Protein AF-A0A955IDC3-F1 (afdb_monomer_lite)

Sequence (107 aa):
MRWGVFLIFALLAVVVDTSLVGALEIRGVMPAVAPLLAAFIALSAPPVTAMWACLVIGLLLDLSNPRMIGADQVFHLIGPYALGYLFAANLVLPLRAMVFRRNPLTL

Structure (mmCIF, N/CA/C/O backbone):
data_AF-A0A955IDC3-F1
#
_entry.id   AF-A0A955IDC3-F1
#
loop_
_atom_site.group_PDB
_atom_site.id
_atom_site.type_symbol
_atom_site.label_atom_id
_atom_site.label_alt_id
_atom_site.label_comp_id
_atom_site.label_asym_id
_atom_site.label_entity_id
_atom_site.label_seq_id
_atom_site.pdbx_PDB_ins_code
_atom_site.Cartn_x
_atom_site.Cartn_y
_atom_site.Cartn_z
_atom_site.occupancy
_atom_site.B_iso_or_equiv
_atom_site.auth_seq_id
_atom_site.auth_comp_id
_atom_site.auth_asym_id
_atom_site.auth_atom_id
_atom_site.pdbx_PDB_model_num
ATOM 1 N N . MET A 1 1 ? -4.408 -7.335 13.070 1.00 83.19 1 MET A N 1
ATOM 2 C CA . MET A 1 1 ? -4.230 -7.926 11.723 1.00 83.19 1 MET A CA 1
ATOM 3 C C . MET A 1 1 ? -3.160 -9.009 11.815 1.00 83.19 1 MET A C 1
ATOM 5 O O . MET A 1 1 ? -2.176 -8.789 12.511 1.00 83.19 1 MET A O 1
ATOM 9 N N . ARG A 1 2 ? -3.338 -10.178 11.185 1.00 92.94 2 ARG A N 1
ATOM 10 C CA . ARG A 1 2 ? -2.290 -11.216 11.146 1.00 92.94 2 ARG A CA 1
ATOM 11 C C . ARG A 1 2 ? -1.286 -10.847 10.049 1.00 92.94 2 ARG A C 1
ATOM 13 O O . ARG A 1 2 ? -1.506 -11.186 8.891 1.00 92.94 2 ARG A O 1
ATOM 20 N N . TRP A 1 3 ? -0.225 -10.123 10.410 1.00 92.50 3 TRP A N 1
ATOM 21 C CA . TRP A 1 3 ? 0.735 -9.537 9.459 1.00 92.50 3 TRP A CA 1
ATOM 22 C C . TRP A 1 3 ? 1.354 -10.545 8.485 1.00 92.50 3 TRP A C 1
ATOM 24 O O . TRP A 1 3 ? 1.507 -10.221 7.315 1.00 92.50 3 TRP A O 1
ATOM 34 N N . GLY A 1 4 ? 1.623 -11.781 8.920 1.00 94.19 4 GLY A N 1
ATOM 35 C CA . GLY A 1 4 ? 2.120 -12.830 8.021 1.00 94.19 4 GLY A CA 1
ATOM 36 C C . GLY A 1 4 ? 1.132 -13.184 6.903 1.00 94.19 4 GLY A C 1
ATOM 37 O O . GLY A 1 4 ? 1.518 -13.261 5.744 1.00 94.19 4 GLY A O 1
ATOM 38 N N . VAL A 1 5 ? -0.159 -13.318 7.226 1.00 94.19 5 VAL A N 1
ATOM 39 C CA . VAL A 1 5 ? -1.211 -13.586 6.227 1.00 94.19 5 VAL A CA 1
ATOM 40 C C . VAL A 1 5 ? -1.331 -12.407 5.265 1.00 94.19 5 VAL A C 1
ATOM 42 O O . VAL A 1 5 ? -1.368 -12.598 4.055 1.00 94.19 5 VAL A O 1
ATOM 45 N N . PHE A 1 6 ? -1.327 -11.185 5.801 1.00 95.56 6 PHE A N 1
ATOM 46 C CA . PHE A 1 6 ? -1.321 -9.967 4.993 1.00 95.56 6 PHE A CA 1
ATOM 47 C C . PHE A 1 6 ? -0.150 -9.932 4.004 1.00 95.56 6 PHE A C 1
ATOM 49 O O . PHE A 1 6 ? -0.384 -9.693 2.826 1.00 95.56 6 PHE A O 1
ATOM 56 N N . 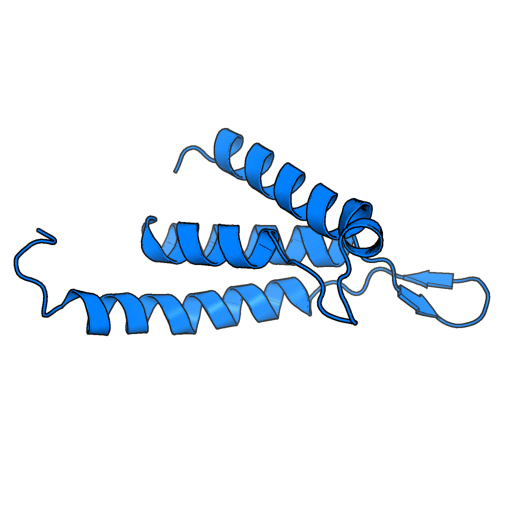LEU A 1 7 ? 1.078 -10.196 4.460 1.00 95.50 7 LEU A N 1
ATOM 57 C CA . LEU A 1 7 ? 2.264 -10.165 3.602 1.00 95.50 7 LEU A CA 1
ATOM 58 C C . LEU A 1 7 ? 2.176 -11.187 2.470 1.00 95.50 7 LEU A C 1
ATOM 60 O O . LEU A 1 7 ? 2.513 -10.856 1.340 1.00 95.50 7 LEU A O 1
ATOM 64 N N . ILE A 1 8 ? 1.675 -12.394 2.749 1.00 96.19 8 ILE A N 1
ATOM 65 C CA . ILE A 1 8 ? 1.461 -13.415 1.715 1.00 96.19 8 ILE A CA 1
ATOM 66 C C . ILE A 1 8 ? 0.499 -12.890 0.643 1.00 96.19 8 ILE A C 1
ATOM 68 O O . ILE A 1 8 ? 0.825 -12.924 -0.540 1.00 96.19 8 ILE A O 1
ATOM 72 N N . PHE A 1 9 ? -0.658 -12.349 1.038 1.00 95.88 9 PHE A N 1
ATOM 73 C CA . PHE A 1 9 ? -1.619 -11.796 0.079 1.00 95.88 9 PHE A CA 1
ATOM 74 C C . PHE A 1 9 ? -1.091 -10.560 -0.657 1.00 95.88 9 PHE A C 1
ATOM 76 O O . PHE A 1 9 ? -1.351 -10.416 -1.848 1.00 95.88 9 PHE A O 1
ATOM 83 N N . ALA A 1 10 ? -0.337 -9.690 0.018 1.00 94.88 10 ALA A N 1
ATOM 84 C CA . ALA A 1 10 ? 0.277 -8.517 -0.595 1.00 94.88 10 ALA A CA 1
ATOM 85 C C . ALA A 1 10 ? 1.305 -8.917 -1.661 1.00 94.88 10 ALA A C 1
ATOM 87 O O . ALA A 1 10 ? 1.280 -8.373 -2.760 1.00 94.88 10 ALA A O 1
ATOM 88 N N . LEU A 1 11 ? 2.154 -9.907 -1.373 1.00 94.75 11 LEU A N 1
ATOM 89 C CA . LEU A 1 11 ? 3.109 -10.442 -2.342 1.00 94.75 11 LEU A CA 1
ATOM 90 C C . LEU A 1 11 ? 2.399 -11.076 -3.537 1.00 94.75 11 LEU A C 1
ATOM 92 O O . LEU A 1 11 ? 2.752 -10.777 -4.671 1.00 94.75 11 LEU A O 1
ATOM 96 N N . LEU A 1 12 ? 1.371 -11.896 -3.300 1.00 93.94 12 LEU A N 1
ATOM 97 C CA . LEU A 1 12 ? 0.584 -12.487 -4.384 1.00 93.94 12 LEU A CA 1
ATOM 98 C C . LEU A 1 12 ? -0.059 -11.412 -5.266 1.00 93.94 12 LEU A C 1
ATOM 100 O O . LEU A 1 12 ? 0.039 -11.497 -6.485 1.00 93.94 12 LEU A O 1
ATOM 104 N N . ALA A 1 13 ? -0.666 -10.384 -4.668 1.00 92.94 13 ALA A N 1
ATOM 105 C CA . ALA A 1 13 ? -1.275 -9.287 -5.415 1.00 92.94 13 ALA A CA 1
ATOM 106 C C . ALA A 1 13 ? -0.246 -8.534 -6.273 1.00 92.94 13 ALA A C 1
ATOM 108 O O . ALA A 1 13 ? -0.503 -8.277 -7.444 1.00 92.94 13 ALA A O 1
ATOM 109 N N . VAL A 1 14 ? 0.934 -8.237 -5.722 1.00 92.31 14 VAL A N 1
ATOM 110 C CA . VAL A 1 14 ? 2.010 -7.554 -6.457 1.00 92.31 14 VAL A CA 1
ATOM 111 C C . VAL A 1 14 ? 2.560 -8.421 -7.587 1.00 92.31 14 VAL A C 1
ATOM 113 O O . VAL A 1 14 ? 2.765 -7.916 -8.683 1.00 92.31 14 VAL A O 1
ATOM 116 N N . VAL A 1 15 ? 2.762 -9.721 -7.357 1.00 91.00 15 VAL A N 1
ATOM 117 C CA . VAL A 1 15 ? 3.224 -10.657 -8.396 1.00 91.00 15 VAL A CA 1
ATOM 118 C C . VAL A 1 15 ? 2.214 -10.750 -9.537 1.00 91.00 15 VAL A C 1
ATOM 120 O O . VAL A 1 15 ? 2.608 -10.761 -10.701 1.00 91.00 15 VAL A O 1
ATOM 123 N N . VAL A 1 16 ? 0.918 -10.785 -9.223 1.00 89.69 16 VAL A N 1
ATOM 124 C CA . VAL A 1 16 ? -0.135 -10.758 -10.244 1.00 89.69 16 VAL A CA 1
ATOM 125 C C . VAL A 1 16 ? -0.081 -9.452 -11.036 1.00 89.69 16 VAL A C 1
ATOM 127 O O . VAL A 1 16 ? -0.073 -9.495 -12.266 1.00 89.69 16 VAL A O 1
ATOM 130 N N . ASP A 1 17 ? 0.053 -8.315 -10.354 1.00 88.06 17 ASP A N 1
ATOM 131 C CA . ASP A 1 17 ? 0.103 -7.002 -11.000 1.00 88.06 17 ASP A CA 1
ATOM 132 C C . ASP A 1 17 ? 1.350 -6.803 -11.880 1.00 88.06 17 ASP A C 1
ATOM 134 O O . ASP A 1 17 ? 1.280 -6.121 -12.898 1.00 88.06 17 ASP A O 1
ATOM 138 N N . THR A 1 18 ? 2.492 -7.405 -11.545 1.00 85.69 18 THR A N 1
ATOM 139 C CA . THR A 1 18 ? 3.716 -7.262 -12.353 1.00 85.69 18 THR A CA 1
ATOM 140 C C . THR A 1 18 ? 3.866 -8.325 -13.436 1.00 85.69 18 THR A C 1
ATOM 142 O O . THR A 1 18 ? 4.463 -8.048 -14.473 1.00 85.69 18 THR A O 1
ATOM 145 N N . SER A 1 19 ? 3.327 -9.531 -13.229 1.00 84.25 19 SER A N 1
ATOM 146 C CA . SER A 1 19 ? 3.573 -10.679 -14.118 1.00 84.25 19 SER A CA 1
ATOM 147 C C . SER A 1 19 ? 2.407 -10.996 -15.054 1.00 84.25 19 SER A C 1
ATOM 149 O O . SER A 1 19 ? 2.627 -11.459 -16.170 1.00 84.25 19 SER A O 1
ATOM 151 N N . LEU A 1 20 ? 1.162 -10.782 -14.615 1.00 78.19 20 LEU A N 1
ATOM 152 C CA . LEU A 1 20 ? -0.043 -11.208 -15.344 1.00 78.19 20 LEU A CA 1
ATOM 153 C C . LEU A 1 20 ? -0.784 -10.058 -16.029 1.00 78.19 20 LEU A C 1
ATOM 155 O O . LEU A 1 20 ? -1.620 -10.311 -16.896 1.00 78.19 20 LEU A O 1
ATOM 159 N N . VAL A 1 21 ? -0.471 -8.806 -15.696 1.00 72.44 21 VAL A N 1
ATOM 160 C CA . VAL A 1 21 ? -1.173 -7.634 -16.237 1.00 72.44 21 VAL A CA 1
ATOM 161 C C . VAL A 1 21 ? -1.088 -7.535 -17.758 1.00 72.44 21 VAL A C 1
ATOM 163 O O . VAL A 1 21 ? -2.108 -7.284 -18.394 1.00 72.44 21 VAL A O 1
ATOM 166 N N . GLY A 1 22 ? 0.073 -7.819 -18.354 1.00 70.56 22 GLY A N 1
ATOM 167 C CA . GLY A 1 22 ? 0.210 -7.827 -19.816 1.00 70.56 22 GLY A CA 1
ATOM 168 C C . GLY A 1 22 ? -0.583 -8.949 -20.499 1.00 70.56 22 GLY A C 1
ATOM 169 O O . GLY A 1 22 ? -1.025 -8.790 -21.630 1.00 70.56 22 GLY A O 1
ATOM 170 N N . ALA A 1 23 ? -0.808 -10.074 -19.813 1.00 77.94 23 ALA A N 1
ATOM 171 C CA . ALA A 1 23 ? -1.565 -11.205 -20.355 1.00 77.94 23 ALA A CA 1
ATOM 172 C C . ALA A 1 23 ? -3.088 -11.025 -20.227 1.00 77.94 23 ALA A C 1
ATOM 174 O O . ALA A 1 23 ? -3.847 -11.629 -20.982 1.00 77.94 23 ALA A O 1
ATOM 175 N N . LEU A 1 24 ? -3.534 -10.214 -19.264 1.00 80.62 24 LEU A N 1
ATOM 176 C CA . LEU A 1 24 ? -4.946 -9.960 -18.965 1.00 80.62 24 LEU A CA 1
ATOM 177 C C . LEU A 1 24 ? -5.439 -8.605 -19.494 1.00 80.62 24 LEU A C 1
ATOM 179 O O . LEU A 1 24 ? -6.553 -8.189 -19.172 1.00 80.62 24 LEU A O 1
ATOM 183 N N . GLU A 1 25 ? -4.626 -7.906 -20.284 1.00 84.94 25 GLU A N 1
ATOM 184 C CA . GLU A 1 25 ? -4.995 -6.629 -20.878 1.00 84.94 25 GLU A CA 1
ATOM 185 C C . GLU A 1 25 ? -6.117 -6.814 -21.910 1.00 84.94 25 GLU A C 1
ATOM 187 O O . GLU A 1 25 ? -5.984 -7.544 -22.894 1.00 84.94 25 GLU A O 1
ATOM 192 N N . ILE A 1 26 ? -7.235 -6.113 -21.708 1.00 86.31 26 ILE A N 1
ATOM 193 C CA . ILE A 1 26 ? -8.351 -6.096 -22.655 1.00 86.31 26 ILE A CA 1
ATOM 194 C C . ILE A 1 26 ? -8.528 -4.663 -23.143 1.00 86.31 26 ILE A C 1
ATOM 196 O O . ILE A 1 26 ? -8.968 -3.791 -22.398 1.00 86.31 26 ILE A O 1
ATOM 200 N N . ARG A 1 27 ? -8.214 -4.423 -24.423 1.00 86.62 27 ARG A N 1
ATOM 201 C CA . ARG A 1 27 ? -8.383 -3.116 -25.091 1.00 86.62 27 ARG A CA 1
ATOM 202 C C . ARG A 1 27 ? -7.699 -1.948 -24.351 1.00 86.62 27 ARG A C 1
ATOM 204 O O . ARG A 1 27 ? -8.293 -0.879 -24.231 1.00 86.62 27 ARG A O 1
ATOM 211 N N . GLY A 1 28 ? -6.479 -2.138 -23.843 1.00 81.69 28 GLY A N 1
ATOM 212 C CA . GLY A 1 28 ? -5.754 -1.086 -23.117 1.00 81.69 28 GLY A CA 1
ATOM 213 C C . GLY A 1 28 ? -6.156 -0.923 -21.650 1.00 81.69 28 GLY A C 1
ATOM 214 O O . GLY A 1 28 ? -5.624 -0.048 -20.970 1.00 81.69 28 GLY A O 1
ATOM 215 N N . VAL A 1 29 ? -7.092 -1.734 -21.146 1.00 81.25 29 VAL A N 1
ATOM 216 C CA . VAL A 1 29 ? -7.481 -1.730 -19.733 1.00 81.25 29 VAL A CA 1
ATOM 217 C C . VAL A 1 29 ? -6.791 -2.885 -19.024 1.00 81.25 29 VAL A C 1
ATOM 219 O O . VAL A 1 29 ? -7.019 -4.055 -19.335 1.00 81.25 29 VAL A O 1
ATOM 222 N N . MET A 1 30 ? -5.951 -2.530 -18.057 1.00 82.88 30 MET A N 1
ATOM 223 C CA . MET A 1 30 ? -5.186 -3.458 -17.235 1.00 82.88 30 MET A CA 1
ATOM 224 C C . MET A 1 30 ? -5.893 -3.677 -15.889 1.00 82.88 30 MET A C 1
ATOM 226 O O . MET A 1 30 ? -6.199 -2.695 -15.204 1.00 82.88 30 MET A O 1
ATOM 230 N N . PRO A 1 31 ? -6.172 -4.928 -15.483 1.00 82.44 31 PRO A N 1
ATOM 231 C CA . PRO A 1 31 ? -6.684 -5.199 -14.145 1.00 82.44 31 PRO A CA 1
ATOM 232 C C . PRO A 1 31 ? -5.596 -4.927 -13.099 1.00 82.44 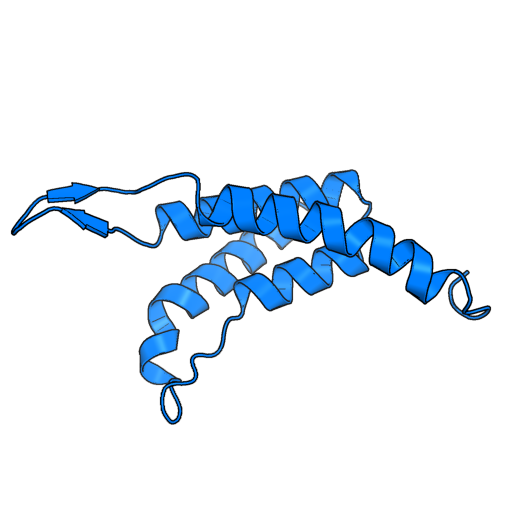31 PRO A C 1
ATOM 234 O O . PRO A 1 31 ? -4.441 -5.267 -13.316 1.00 82.44 31 PRO A O 1
ATOM 237 N N . ALA A 1 32 ? -5.963 -4.343 -11.957 1.00 85.81 32 ALA A N 1
ATOM 238 C CA . ALA A 1 32 ? -5.031 -4.076 -10.860 1.00 85.81 32 ALA A CA 1
ATOM 239 C C . ALA A 1 32 ? -5.570 -4.651 -9.543 1.00 85.81 32 ALA A C 1
ATOM 241 O O . ALA A 1 32 ? -6.621 -4.238 -9.043 1.00 85.81 32 ALA A O 1
ATOM 242 N N . VAL A 1 33 ? -4.846 -5.613 -8.978 1.00 91.75 33 VAL A N 1
ATOM 243 C CA . VAL A 1 33 ?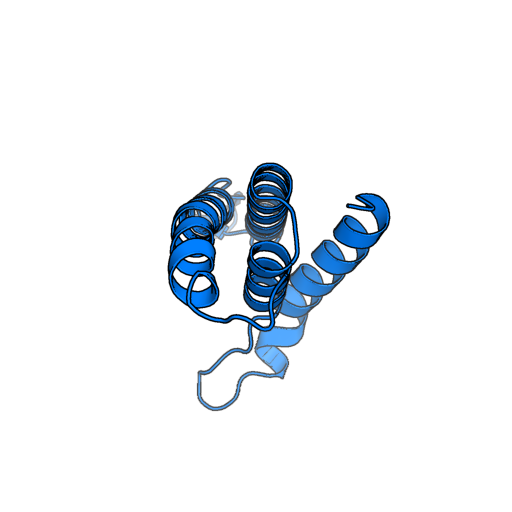 -5.223 -6.392 -7.795 1.00 91.75 33 VAL A CA 1
ATOM 244 C C . VAL A 1 33 ? -4.686 -5.764 -6.508 1.00 91.75 33 VAL A C 1
ATOM 246 O O . VAL A 1 33 ? -5.394 -5.743 -5.499 1.00 91.75 33 VAL A O 1
ATOM 249 N N . ALA A 1 34 ? -3.481 -5.191 -6.514 1.00 92.81 34 ALA A N 1
ATOM 250 C CA . ALA A 1 34 ? -2.924 -4.489 -5.358 1.00 92.81 34 ALA A CA 1
ATOM 251 C C . ALA A 1 34 ? -3.802 -3.322 -4.850 1.00 92.81 34 ALA A C 1
ATOM 253 O O . ALA A 1 34 ? -4.027 -3.252 -3.633 1.00 92.81 34 ALA A O 1
ATOM 254 N N . PRO A 1 35 ? -4.375 -2.440 -5.703 1.00 92.81 35 PRO A N 1
ATOM 255 C CA . PRO A 1 35 ? -5.259 -1.379 -5.220 1.00 92.81 35 PRO A CA 1
ATOM 256 C C . PRO A 1 35 ? -6.586 -1.9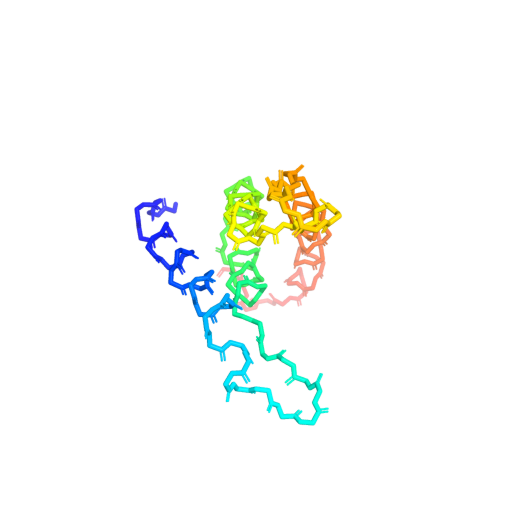30 -4.692 1.00 92.81 35 PRO A C 1
ATOM 258 O O . PRO A 1 35 ? -7.134 -1.381 -3.736 1.00 92.81 35 PRO A O 1
ATOM 261 N N . LEU A 1 36 ? -7.074 -3.047 -5.244 1.00 93.94 36 LEU A N 1
ATOM 262 C CA . LEU A 1 36 ? -8.259 -3.737 -4.734 1.00 93.94 36 LEU A CA 1
ATOM 263 C C . LEU A 1 36 ? -8.016 -4.282 -3.317 1.00 93.94 36 LEU A C 1
ATOM 265 O O . LEU A 1 36 ? -8.837 -4.072 -2.422 1.00 93.94 36 LEU A O 1
ATOM 269 N N . LEU A 1 37 ? -6.866 -4.926 -3.090 1.00 94.88 37 LEU A N 1
ATOM 270 C CA . LEU A 1 37 ? -6.461 -5.403 -1.767 1.00 94.88 37 LEU A CA 1
ATOM 271 C C . LEU A 1 37 ? -6.314 -4.240 -0.774 1.00 94.88 37 LEU A C 1
ATOM 273 O O . LEU A 1 37 ? -6.795 -4.331 0.355 1.00 94.88 37 LEU A O 1
ATOM 277 N N . ALA A 1 38 ? -5.689 -3.134 -1.187 1.00 95.50 38 ALA A N 1
ATOM 278 C CA . ALA A 1 38 ? -5.547 -1.950 -0.344 1.00 95.50 38 ALA A CA 1
ATOM 279 C C . ALA A 1 38 ? -6.906 -1.341 0.034 1.00 95.50 38 ALA A C 1
ATOM 281 O O . ALA A 1 38 ? -7.126 -1.023 1.203 1.00 95.50 38 ALA A O 1
ATOM 282 N N . ALA A 1 39 ? -7.842 -1.246 -0.915 1.00 94.00 39 ALA A N 1
ATOM 283 C CA . ALA A 1 39 ? -9.202 -0.785 -0.649 1.00 94.00 39 ALA A CA 1
ATOM 284 C C . ALA A 1 39 ? -9.929 -1.701 0.348 1.00 94.00 39 ALA A C 1
ATOM 286 O O . ALA A 1 39 ? -10.521 -1.215 1.313 1.00 94.00 39 ALA A O 1
ATOM 287 N N . PHE A 1 40 ? -9.830 -3.024 0.176 1.00 94.06 40 PHE A N 1
ATOM 288 C CA . PHE A 1 40 ? -10.387 -3.995 1.120 1.00 94.06 40 PHE A CA 1
ATOM 289 C C . PHE A 1 40 ? -9.823 -3.804 2.537 1.00 94.06 40 PHE A C 1
ATOM 291 O O . PHE A 1 40 ? -10.577 -3.705 3.505 1.00 94.06 40 PHE A O 1
ATOM 298 N N . ILE A 1 41 ? -8.502 -3.670 2.670 1.00 94.94 41 ILE A N 1
ATOM 299 C CA . ILE A 1 41 ? -7.852 -3.452 3.969 1.00 94.94 41 ILE A CA 1
ATOM 300 C C . ILE A 1 41 ? -8.280 -2.115 4.584 1.00 94.94 41 ILE A C 1
ATOM 302 O O . ILE A 1 41 ? -8.576 -2.064 5.778 1.00 94.94 41 ILE A O 1
ATOM 306 N N . ALA A 1 42 ? -8.348 -1.043 3.792 1.00 93.94 42 ALA A N 1
ATOM 307 C CA . ALA A 1 42 ? -8.786 0.271 4.258 1.00 93.94 42 ALA A CA 1
ATOM 308 C C . ALA A 1 42 ? -10.229 0.255 4.782 1.00 93.94 42 ALA A C 1
ATOM 310 O O . ALA A 1 42 ? -10.554 0.967 5.734 1.00 93.94 42 ALA A O 1
ATOM 311 N N . LEU A 1 43 ? -11.087 -0.588 4.203 1.00 91.75 43 LEU A N 1
ATOM 312 C CA . LEU A 1 43 ? -12.462 -0.765 4.652 1.00 91.75 43 LEU A CA 1
ATOM 313 C C . LEU A 1 43 ? -12.565 -1.646 5.902 1.00 91.75 43 LEU A C 1
ATOM 315 O O . LEU A 1 43 ? -13.291 -1.281 6.824 1.00 91.75 43 LEU A O 1
ATOM 319 N N . SER A 1 44 ? -11.812 -2.743 5.985 1.00 90.62 44 SER A N 1
ATOM 320 C CA . SER A 1 44 ? -11.997 -3.763 7.028 1.00 90.62 44 SER A CA 1
ATOM 321 C C . SER A 1 44 ? -11.074 -3.641 8.246 1.00 90.62 44 SER A C 1
ATOM 323 O O . SER A 1 44 ? -11.399 -4.171 9.307 1.00 90.62 44 SER A O 1
ATOM 325 N N . ALA A 1 45 ? -9.916 -2.984 8.134 1.00 92.38 45 ALA A N 1
ATOM 326 C CA . ALA A 1 45 ? -8.924 -2.931 9.210 1.00 92.38 45 ALA A CA 1
ATOM 327 C C . ALA A 1 45 ? -9.015 -1.642 10.061 1.00 92.38 45 ALA A C 1
ATOM 329 O O . ALA A 1 45 ? -9.560 -0.618 9.622 1.00 92.38 45 ALA A O 1
ATOM 330 N N . PRO A 1 46 ? -8.451 -1.654 11.288 1.00 92.56 46 PRO A N 1
ATOM 331 C CA . PRO A 1 46 ? -8.243 -0.440 12.071 1.00 92.56 46 PRO A CA 1
ATOM 332 C C . PRO A 1 46 ? -7.420 0.616 11.304 1.00 92.56 46 PRO A C 1
ATOM 334 O O . PRO A 1 46 ? -6.505 0.242 10.562 1.00 92.56 46 PRO A O 1
ATOM 337 N N . PRO A 1 47 ? -7.671 1.925 11.510 1.00 92.25 47 PRO A N 1
ATOM 338 C CA . PRO A 1 47 ? -7.090 2.998 10.694 1.00 92.25 47 PRO A CA 1
ATOM 339 C C . PRO A 1 47 ? -5.562 2.955 10.608 1.00 92.25 47 PRO A C 1
ATOM 341 O O . PRO A 1 47 ? -4.999 2.903 9.518 1.00 92.25 47 PRO A O 1
ATOM 344 N N . VAL A 1 48 ? -4.890 2.879 11.760 1.00 94.06 48 VAL A N 1
ATOM 345 C CA . VAL A 1 48 ? -3.421 2.858 11.833 1.00 94.06 48 VAL A CA 1
ATOM 346 C C . VAL A 1 48 ? -2.854 1.640 11.102 1.00 94.06 48 VAL A C 1
ATOM 348 O O . VAL A 1 48 ? -1.905 1.760 10.334 1.00 94.06 48 VAL A O 1
ATOM 351 N N . THR A 1 49 ? -3.462 0.464 11.284 1.00 94.69 49 THR A N 1
ATOM 352 C CA . THR A 1 49 ? -3.007 -0.756 10.603 1.00 94.69 49 THR A CA 1
ATOM 353 C C . THR A 1 49 ? -3.229 -0.701 9.095 1.00 94.69 49 THR A C 1
ATOM 355 O O . THR A 1 49 ? -2.379 -1.180 8.352 1.00 94.69 49 THR A O 1
ATOM 358 N N . ALA A 1 50 ? -4.323 -0.086 8.637 1.00 95.31 50 ALA A N 1
ATOM 359 C CA . ALA A 1 50 ? -4.600 0.079 7.216 1.00 95.31 50 ALA A CA 1
ATOM 360 C C . ALA A 1 50 ? -3.593 1.016 6.538 1.00 95.31 50 ALA A C 1
ATOM 362 O O . ALA A 1 50 ? -3.133 0.710 5.441 1.00 95.31 50 ALA A O 1
ATOM 363 N N . MET A 1 51 ? -3.201 2.113 7.198 1.00 96.25 51 MET A N 1
ATOM 364 C CA . 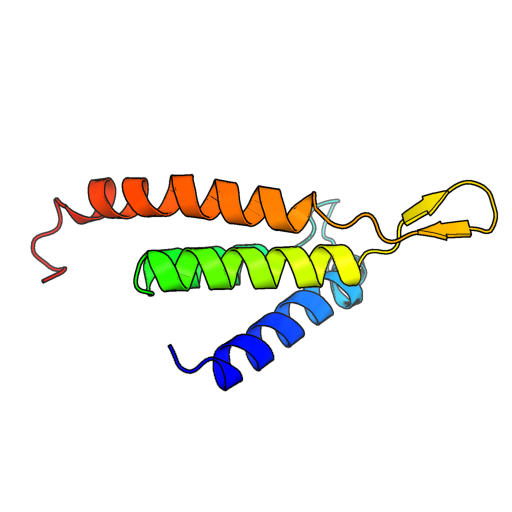MET A 1 51 ? -2.181 3.032 6.677 1.00 96.25 51 MET A CA 1
ATOM 365 C C . MET A 1 51 ? -0.837 2.328 6.485 1.00 96.25 51 MET A C 1
ATOM 367 O O . MET A 1 51 ? -0.255 2.408 5.405 1.00 96.25 51 MET A O 1
ATOM 371 N N . TRP A 1 52 ? -0.376 1.587 7.498 1.00 97.19 52 TRP A N 1
ATOM 372 C CA . TRP A 1 52 ? 0.863 0.814 7.396 1.00 97.19 52 TRP A CA 1
ATOM 373 C C . TRP A 1 52 ? 0.785 -0.270 6.321 1.00 97.19 52 TRP A C 1
ATOM 375 O O . TRP A 1 52 ? 1.728 -0.436 5.554 1.00 97.19 52 TRP A O 1
ATOM 385 N N . ALA A 1 53 ? -0.341 -0.977 6.218 1.00 96.00 53 ALA A N 1
ATOM 386 C CA . ALA A 1 53 ? -0.541 -1.982 5.180 1.00 96.00 53 ALA A CA 1
ATOM 387 C C . ALA A 1 53 ? -0.495 -1.373 3.767 1.00 96.00 53 ALA A C 1
ATOM 389 O O . ALA A 1 53 ? 0.174 -1.916 2.892 1.00 96.00 53 ALA A O 1
ATOM 390 N N . CYS A 1 54 ? -1.147 -0.226 3.550 1.00 96.56 54 CYS A N 1
ATOM 391 C CA . CYS A 1 54 ? -1.123 0.477 2.265 1.00 96.56 54 CYS A CA 1
ATOM 392 C C . CYS A 1 54 ? 0.285 0.978 1.917 1.00 96.56 54 CYS A C 1
ATOM 394 O O . CYS A 1 54 ? 0.715 0.828 0.776 1.00 96.56 54 CYS A O 1
ATOM 396 N N . LEU A 1 55 ? 1.030 1.498 2.898 1.00 96.50 55 LEU A N 1
ATOM 397 C CA . LEU A 1 55 ? 2.428 1.890 2.714 1.00 96.50 55 LEU A CA 1
ATOM 3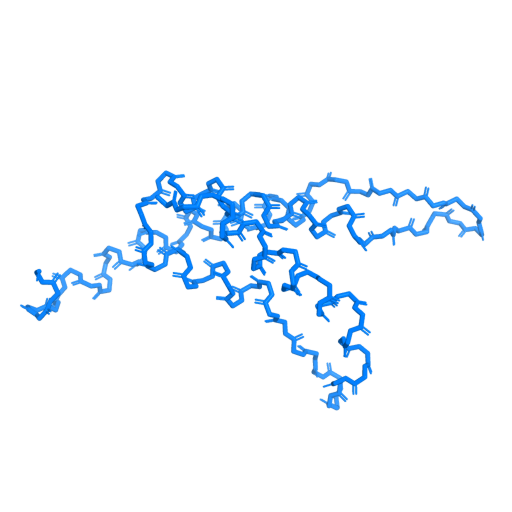98 C C . LEU A 1 55 ? 3.289 0.696 2.287 1.00 96.50 55 LEU A C 1
ATOM 400 O O . LEU A 1 55 ? 4.048 0.807 1.330 1.00 96.50 55 LEU A O 1
ATOM 404 N N . VAL A 1 56 ? 3.144 -0.454 2.955 1.00 96.50 56 VAL A N 1
ATOM 405 C CA . VAL A 1 56 ? 3.889 -1.677 2.614 1.00 96.50 56 VAL A CA 1
ATOM 406 C C . VAL A 1 56 ? 3.543 -2.170 1.208 1.00 96.50 56 VAL A C 1
ATOM 408 O O . VAL A 1 56 ? 4.455 -2.500 0.457 1.00 96.50 56 VAL A O 1
ATOM 411 N N . ILE A 1 57 ? 2.262 -2.183 0.821 1.00 95.81 57 ILE A N 1
ATOM 412 C CA . ILE A 1 57 ? 1.847 -2.555 -0.545 1.00 95.81 57 ILE A CA 1
ATOM 413 C C . ILE A 1 57 ? 2.504 -1.630 -1.575 1.00 95.81 57 ILE A C 1
ATOM 415 O O . ILE A 1 57 ? 3.091 -2.109 -2.544 1.00 95.81 57 ILE A O 1
ATOM 419 N N . GLY A 1 58 ? 2.447 -0.314 -1.357 1.00 94.75 58 GLY A N 1
ATOM 420 C CA . GLY A 1 58 ? 3.059 0.649 -2.269 1.00 94.75 58 GLY A CA 1
ATOM 421 C C . GLY A 1 58 ? 4.583 0.503 -2.348 1.00 94.75 58 GLY A C 1
ATOM 422 O O . GLY A 1 58 ? 5.143 0.542 -3.437 1.00 94.75 58 GLY A O 1
ATOM 423 N N . LEU A 1 59 ? 5.251 0.232 -1.224 1.00 95.31 59 LEU A N 1
ATOM 424 C CA . LEU A 1 59 ? 6.692 -0.023 -1.199 1.00 95.31 59 LEU A CA 1
ATOM 425 C C . LEU A 1 59 ? 7.069 -1.296 -1.976 1.00 95.31 59 LEU A C 1
ATOM 427 O O . LEU A 1 59 ? 8.053 -1.301 -2.710 1.00 95.31 59 LEU A O 1
ATOM 431 N N . LEU A 1 60 ? 6.274 -2.365 -1.864 1.00 94.56 60 LEU A N 1
ATOM 432 C CA . LEU A 1 60 ? 6.478 -3.588 -2.648 1.00 94.56 60 LEU A CA 1
ATOM 433 C C . LEU A 1 60 ? 6.308 -3.337 -4.153 1.00 94.56 60 LEU A C 1
ATOM 435 O O . LEU A 1 60 ? 7.084 -3.871 -4.945 1.00 94.56 60 LEU A O 1
ATOM 439 N N . LEU A 1 61 ? 5.336 -2.511 -4.550 1.00 92.81 61 LEU A N 1
ATOM 440 C CA . LEU A 1 61 ? 5.127 -2.121 -5.949 1.00 92.81 61 LEU A CA 1
ATOM 441 C C . LEU A 1 61 ? 6.274 -1.270 -6.502 1.00 92.81 61 LEU A C 1
ATOM 443 O O . LEU A 1 61 ? 6.693 -1.504 -7.635 1.00 92.81 61 LEU A O 1
ATOM 447 N N . ASP A 1 62 ? 6.795 -0.326 -5.716 1.00 91.56 62 ASP A N 1
ATOM 448 C CA . ASP A 1 62 ? 7.962 0.482 -6.093 1.00 91.56 62 ASP A CA 1
ATOM 449 C C . ASP A 1 62 ? 9.205 -0.402 -6.308 1.00 91.56 62 ASP A C 1
ATOM 451 O O . ASP A 1 62 ? 9.940 -0.241 -7.283 1.00 91.56 62 ASP A O 1
ATOM 455 N N . LEU A 1 63 ? 9.419 -1.389 -5.432 1.00 90.69 63 LEU A N 1
ATOM 456 C CA . LEU A 1 63 ? 10.535 -2.332 -5.552 1.00 90.69 63 LEU A CA 1
ATOM 457 C C . LEU A 1 63 ? 10.366 -3.308 -6.723 1.00 90.69 63 LEU A C 1
ATOM 459 O O . LEU A 1 63 ? 11.357 -3.747 -7.298 1.00 90.69 63 LEU A O 1
ATOM 463 N N . SER A 1 64 ? 9.129 -3.628 -7.101 1.00 89.62 64 SER A N 1
ATOM 464 C CA . SER A 1 64 ? 8.838 -4.619 -8.145 1.00 89.62 64 SER A CA 1
ATOM 465 C C . SER A 1 64 ? 8.734 -4.024 -9.555 1.00 89.62 64 SER A C 1
ATOM 467 O O . SER A 1 64 ? 8.659 -4.778 -10.519 1.00 89.62 64 SER A O 1
ATOM 469 N N . ASN A 1 65 ? 8.752 -2.692 -9.697 1.00 83.19 65 ASN A N 1
ATOM 470 C CA . ASN A 1 65 ? 8.705 -1.994 -10.987 1.00 83.19 65 ASN A CA 1
ATOM 471 C C . ASN A 1 65 ? 10.023 -1.251 -11.269 1.00 83.19 65 ASN A C 1
ATOM 473 O O . ASN A 1 65 ? 10.102 -0.035 -11.058 1.00 83.19 65 ASN A O 1
ATOM 477 N N . PRO A 1 66 ? 11.068 -1.951 -11.751 1.00 80.44 66 PRO A N 1
ATOM 478 C CA . PRO A 1 66 ? 12.299 -1.296 -12.175 1.00 80.44 66 PRO A CA 1
ATOM 479 C C . PRO A 1 66 ? 12.018 -0.289 -13.298 1.00 80.44 66 PRO A C 1
ATOM 481 O O . PRO A 1 66 ? 11.271 -0.562 -14.239 1.00 80.44 66 PRO A O 1
ATOM 484 N N . ARG A 1 67 ? 12.636 0.891 -13.214 1.00 77.31 67 ARG A N 1
ATOM 485 C CA . ARG A 1 67 ? 12.633 1.893 -14.283 1.00 77.31 67 ARG A CA 1
ATOM 486 C C . ARG A 1 67 ? 13.996 1.893 -14.967 1.00 77.31 67 ARG A C 1
ATOM 488 O O . ARG A 1 67 ? 15.029 1.806 -14.308 1.00 77.31 67 ARG A O 1
ATOM 495 N N . MET A 1 68 ? 13.988 2.007 -16.290 1.00 73.00 68 MET A N 1
ATOM 496 C CA . MET A 1 68 ? 15.206 2.142 -17.089 1.00 73.00 68 MET A CA 1
ATOM 497 C C . MET A 1 68 ? 15.549 3.625 -17.233 1.00 73.00 68 MET A C 1
ATOM 499 O O . MET A 1 68 ? 14.697 4.420 -17.634 1.00 73.00 68 MET A O 1
ATOM 503 N N . ILE A 1 69 ? 16.788 3.997 -16.916 1.00 70.44 69 ILE A N 1
ATOM 504 C CA . ILE A 1 69 ? 17.358 5.305 -17.248 1.00 70.44 69 ILE A CA 1
ATOM 505 C C . ILE A 1 69 ? 18.379 5.086 -18.368 1.00 70.44 69 ILE A C 1
ATOM 507 O O . ILE A 1 69 ? 19.420 4.462 -18.170 1.00 70.44 69 ILE A O 1
ATOM 511 N N . GLY A 1 70 ? 18.080 5.603 -19.562 1.00 71.81 70 GLY A N 1
ATOM 512 C CA . GLY A 1 70 ? 18.928 5.403 -20.740 1.00 71.81 70 GLY A CA 1
ATOM 513 C C . GLY A 1 70 ? 18.904 3.959 -21.258 1.00 71.81 70 GLY A C 1
ATOM 514 O O . GLY A 1 70 ? 17.881 3.286 -21.165 1.00 71.81 70 GLY A O 1
ATOM 515 N N . ALA A 1 71 ? 20.018 3.508 -21.845 1.00 69.06 71 ALA A N 1
ATOM 516 C CA . ALA A 1 71 ? 20.095 2.219 -22.537 1.00 69.06 71 ALA A CA 1
ATOM 517 C C . ALA A 1 71 ? 20.337 1.005 -21.617 1.00 69.06 71 ALA A C 1
ATOM 519 O O . ALA A 1 71 ? 19.936 -0.083 -22.000 1.00 69.06 71 ALA A O 1
ATOM 520 N N . ASP A 1 72 ? 20.941 1.172 -20.428 1.00 70.69 72 ASP A N 1
ATOM 521 C CA . ASP A 1 72 ? 21.439 0.018 -19.645 1.00 70.69 72 ASP A CA 1
ATOM 522 C C . ASP A 1 72 ? 21.437 0.179 -18.108 1.00 70.69 72 ASP A C 1
ATOM 524 O O . ASP A 1 72 ? 21.902 -0.711 -17.397 1.00 70.69 72 ASP A O 1
ATOM 528 N N . GLN A 1 73 ? 20.925 1.282 -17.544 1.00 76.62 73 GLN A N 1
ATOM 529 C CA . GLN A 1 73 ? 20.871 1.441 -16.082 1.00 76.62 73 GLN A CA 1
ATOM 530 C C . GLN A 1 73 ? 19.469 1.176 -15.534 1.00 76.62 73 GLN A C 1
ATOM 532 O O . GLN A 1 73 ? 18.524 1.926 -15.791 1.00 76.62 73 GLN A O 1
ATOM 537 N N . VAL A 1 74 ? 19.357 0.113 -14.735 1.00 78.44 74 VAL A N 1
ATOM 538 C CA . VAL A 1 74 ? 18.157 -0.217 -13.960 1.00 78.44 74 VAL A CA 1
ATOM 539 C C . VAL A 1 74 ? 18.184 0.566 -12.651 1.00 78.44 74 VAL A C 1
ATOM 541 O O . VAL A 1 74 ? 19.116 0.430 -11.859 1.00 78.44 74 VAL A O 1
ATOM 544 N N . PHE A 1 75 ? 17.148 1.362 -12.396 1.00 80.44 75 PHE A N 1
ATOM 545 C CA . PHE A 1 75 ? 16.958 2.057 -11.127 1.00 80.44 75 PHE A CA 1
ATOM 546 C C . PHE A 1 75 ? 15.561 1.783 -10.563 1.00 80.44 75 PHE A C 1
ATOM 548 O O . PHE A 1 75 ? 14.560 1.800 -11.280 1.00 80.44 75 PHE A O 1
ATOM 555 N N . HIS A 1 76 ? 15.483 1.561 -9.252 1.00 79.88 76 HIS A N 1
ATOM 556 C CA . HIS A 1 76 ? 14.216 1.443 -8.536 1.00 79.88 76 HIS A CA 1
ATOM 557 C C . HIS A 1 76 ? 13.871 2.788 -7.905 1.00 79.88 76 HIS A C 1
ATOM 559 O O . HIS A 1 76 ? 14.495 3.208 -6.930 1.00 79.88 76 HIS A O 1
ATOM 565 N N . LEU A 1 77 ? 12.871 3.471 -8.464 1.00 84.75 77 LEU A N 1
ATOM 566 C CA . LEU A 1 77 ? 12.362 4.704 -7.877 1.00 84.75 77 LEU A CA 1
ATOM 567 C C . LEU A 1 77 ? 11.416 4.359 -6.727 1.00 84.75 77 LEU A C 1
ATOM 569 O O . LEU A 1 77 ? 10.253 4.038 -6.945 1.00 84.75 77 LEU A O 1
ATOM 573 N N . ILE A 1 78 ? 11.937 4.432 -5.505 1.00 88.00 78 ILE A N 1
ATOM 574 C CA . ILE A 1 78 ? 11.169 4.208 -4.280 1.00 88.00 78 ILE A CA 1
ATOM 575 C C . ILE A 1 78 ? 10.389 5.478 -3.939 1.00 88.00 78 ILE A C 1
ATOM 577 O O . ILE A 1 78 ? 10.973 6.558 -3.862 1.00 88.00 78 ILE A O 1
ATOM 581 N N . GLY A 1 79 ? 9.083 5.361 -3.699 1.00 86.88 79 GLY A N 1
ATOM 582 C CA . GLY A 1 79 ? 8.251 6.466 -3.232 1.00 86.88 79 GLY A CA 1
ATOM 583 C C . GLY A 1 79 ? 6.927 6.660 -3.971 1.00 86.88 79 GLY A C 1
ATOM 584 O O . GLY A 1 79 ? 5.935 6.892 -3.283 1.00 86.88 79 GLY A O 1
ATOM 585 N N . PRO A 1 80 ? 6.848 6.615 -5.315 1.00 92.00 80 PRO A N 1
ATOM 586 C CA . PRO A 1 80 ? 5.621 6.966 -6.030 1.00 92.00 80 PRO A CA 1
ATOM 587 C C . PRO A 1 80 ? 4.408 6.132 -5.607 1.00 92.00 80 PRO A C 1
ATOM 589 O O . PRO A 1 80 ? 3.373 6.700 -5.244 1.00 92.00 80 PRO A O 1
ATOM 592 N N . TYR A 1 81 ? 4.530 4.802 -5.589 1.00 94.31 81 TYR A N 1
ATOM 593 C CA . TYR A 1 81 ? 3.448 3.937 -5.133 1.00 94.31 81 TYR A CA 1
ATOM 594 C C . TYR A 1 81 ? 3.308 3.986 -3.611 1.00 94.31 81 TYR A C 1
ATOM 596 O O . TYR A 1 81 ? 2.185 4.103 -3.124 1.00 94.31 81 TYR A O 1
ATOM 604 N N . ALA A 1 82 ? 4.402 3.961 -2.843 1.00 94.88 82 ALA A N 1
ATOM 605 C CA . ALA A 1 82 ? 4.337 4.041 -1.379 1.00 94.88 82 ALA A CA 1
ATOM 606 C C . ALA A 1 82 ? 3.560 5.277 -0.885 1.00 94.88 82 ALA A C 1
ATOM 608 O O . ALA A 1 82 ? 2.638 5.158 -0.072 1.00 94.88 82 ALA A O 1
ATOM 609 N N . LEU A 1 83 ? 3.882 6.458 -1.418 1.00 95.94 83 LEU A N 1
ATOM 610 C CA . LEU A 1 83 ? 3.196 7.706 -1.097 1.00 95.94 83 LEU A CA 1
ATOM 611 C C . LEU A 1 83 ? 1.769 7.703 -1.642 1.00 95.94 83 LEU A C 1
ATOM 613 O O . LEU A 1 83 ? 0.850 8.046 -0.903 1.00 95.94 83 LEU A O 1
ATOM 617 N N . GLY A 1 84 ? 1.559 7.275 -2.890 1.00 95.88 84 GLY A N 1
ATOM 618 C CA . GLY A 1 84 ? 0.228 7.220 -3.499 1.00 95.88 84 GLY A CA 1
ATOM 619 C C . GLY A 1 84 ? -0.761 6.378 -2.688 1.00 95.88 84 GLY A C 1
ATOM 620 O O . GLY A 1 84 ? -1.863 6.836 -2.385 1.00 95.88 84 GLY A O 1
ATOM 621 N N . TYR A 1 85 ? -0.353 5.184 -2.256 1.00 96.06 85 TYR A N 1
ATOM 622 C CA . TYR A 1 85 ? -1.183 4.305 -1.430 1.00 96.06 85 TYR A CA 1
ATOM 623 C C . TYR A 1 85 ? -1.398 4.854 -0.016 1.00 96.06 85 TYR A C 1
ATOM 625 O O . TYR A 1 85 ? -2.496 4.730 0.530 1.00 96.06 85 TYR A O 1
ATOM 633 N N . LEU A 1 86 ? -0.391 5.496 0.583 1.00 96.06 86 LEU A N 1
ATOM 634 C CA . LEU A 1 86 ? -0.542 6.147 1.884 1.00 96.06 86 LEU A CA 1
ATOM 635 C C . LEU A 1 86 ? -1.514 7.340 1.819 1.00 96.06 86 LEU A C 1
ATOM 637 O O . LEU A 1 86 ? -2.350 7.511 2.710 1.00 96.06 86 LEU A O 1
ATOM 641 N N . PHE A 1 87 ? -1.439 8.152 0.762 1.00 96.50 87 PHE A N 1
ATOM 642 C CA . PHE A 1 87 ? -2.386 9.240 0.511 1.00 96.50 87 PHE A CA 1
ATOM 643 C C . PHE A 1 87 ? -3.795 8.703 0.259 1.00 96.50 87 PHE A C 1
ATOM 645 O O . PHE A 1 87 ? -4.751 9.203 0.852 1.00 96.50 87 PHE A O 1
ATOM 652 N N . ALA A 1 88 ? -3.931 7.644 -0.541 1.00 94.12 88 ALA A N 1
ATOM 653 C CA . ALA A 1 88 ? -5.213 6.986 -0.765 1.00 94.12 88 ALA A CA 1
ATOM 654 C C . ALA A 1 88 ? -5.825 6.481 0.551 1.00 94.12 88 ALA A C 1
ATOM 656 O O . ALA A 1 88 ? -6.993 6.748 0.820 1.00 94.12 88 ALA A O 1
ATOM 657 N N . ALA A 1 89 ? -5.041 5.836 1.422 1.00 94.94 89 ALA A N 1
ATOM 658 C CA . ALA A 1 89 ? -5.512 5.400 2.737 1.00 94.94 89 ALA A CA 1
ATOM 659 C C . ALA A 1 89 ? -5.990 6.579 3.604 1.00 94.94 89 ALA A C 1
ATOM 661 O O . ALA A 1 89 ? -7.058 6.497 4.214 1.00 94.94 89 ALA A O 1
ATOM 662 N N . ASN A 1 90 ? -5.251 7.694 3.613 1.00 94.31 90 ASN A N 1
ATOM 663 C CA . ASN A 1 90 ? -5.645 8.913 4.327 1.00 94.31 90 ASN A CA 1
ATOM 664 C C . ASN A 1 90 ? -6.951 9.527 3.808 1.00 94.31 90 ASN A C 1
ATOM 666 O O . ASN A 1 90 ? -7.668 10.148 4.586 1.00 94.31 90 ASN A O 1
ATOM 670 N N . LEU A 1 91 ? -7.280 9.354 2.526 1.00 93.88 91 LEU A N 1
ATOM 671 C CA . LEU A 1 91 ? -8.550 9.807 1.952 1.00 93.88 91 LEU A CA 1
ATOM 672 C C . LEU A 1 91 ? -9.689 8.811 2.208 1.00 93.88 91 LEU A C 1
ATOM 674 O O . LEU A 1 91 ? -10.795 9.207 2.570 1.00 93.88 91 LEU A O 1
ATOM 678 N N . VAL A 1 92 ? -9.434 7.510 2.066 1.00 93.31 92 VAL A N 1
ATOM 679 C CA . VAL A 1 92 ? -10.462 6.463 2.190 1.00 93.31 92 VAL A CA 1
ATOM 680 C C . VAL A 1 92 ? -10.931 6.289 3.635 1.00 93.31 92 VAL A C 1
ATOM 682 O O . VAL A 1 92 ? -12.124 6.112 3.869 1.00 93.31 92 VAL A O 1
ATOM 685 N N . LEU A 1 93 ? -10.036 6.367 4.623 1.00 92.81 93 LEU A N 1
ATOM 686 C CA . LEU A 1 93 ? -10.385 6.188 6.038 1.00 92.81 93 LEU A CA 1
ATOM 687 C C . LEU A 1 93 ? -11.441 7.185 6.567 1.00 92.81 93 LEU A C 1
ATOM 689 O O . LEU A 1 93 ? -12.406 6.728 7.192 1.00 92.81 93 LEU A O 1
ATOM 693 N N . PRO A 1 94 ? -11.336 8.510 6.335 1.00 91.25 94 PRO A N 1
ATOM 694 C CA . PRO A 1 94 ? -12.385 9.449 6.726 1.00 91.25 94 PRO A CA 1
ATOM 695 C C . PRO A 1 94 ? -13.651 9.279 5.880 1.00 91.25 94 PRO A C 1
ATOM 697 O O . PRO A 1 94 ? -14.751 9.355 6.430 1.00 91.25 94 PRO A O 1
ATOM 700 N N . LEU A 1 95 ? -13.529 8.976 4.580 1.00 89.75 95 LEU A N 1
ATOM 701 C CA . LEU A 1 95 ? -14.686 8.702 3.720 1.00 89.75 95 LEU A CA 1
ATOM 702 C C . LEU A 1 95 ? -15.482 7.490 4.212 1.00 89.75 95 LEU A C 1
ATOM 704 O O . LEU A 1 95 ? -16.704 7.561 4.300 1.00 89.75 95 LEU A O 1
ATOM 708 N N . ARG A 1 96 ? -14.805 6.414 4.629 1.00 86.44 96 ARG A N 1
ATOM 709 C CA . ARG A 1 96 ? -15.430 5.254 5.278 1.00 86.44 96 ARG A CA 1
ATOM 710 C C . ARG A 1 96 ? -16.252 5.696 6.486 1.00 86.44 96 ARG A C 1
ATOM 712 O O . ARG A 1 96 ? -17.420 5.338 6.598 1.00 86.44 96 ARG A O 1
ATOM 719 N N . ALA A 1 97 ? -15.674 6.506 7.370 1.00 82.69 97 ALA A N 1
ATOM 720 C CA . ALA A 1 97 ? -16.386 6.989 8.548 1.00 82.69 97 ALA A CA 1
ATOM 721 C C . ALA A 1 97 ? -17.617 7.835 8.185 1.00 82.69 97 ALA A C 1
ATOM 723 O O . ALA A 1 97 ? -18.610 7.754 8.894 1.00 82.69 97 ALA A O 1
ATOM 724 N N . MET A 1 98 ? -17.585 8.608 7.093 1.00 83.88 98 MET A N 1
ATOM 725 C CA . MET A 1 98 ? -18.727 9.404 6.619 1.00 83.88 98 MET A CA 1
ATOM 726 C C . MET A 1 98 ? -19.824 8.551 5.969 1.00 83.88 98 MET A C 1
ATOM 728 O O . MET A 1 98 ? -21.003 8.763 6.249 1.00 83.88 98 MET A O 1
ATOM 732 N N . VAL A 1 99 ? -19.442 7.583 5.133 1.00 81.75 99 VAL A N 1
ATOM 733 C CA . VAL A 1 99 ? -20.369 6.709 4.396 1.00 81.75 99 VAL A CA 1
ATOM 734 C C . VAL A 1 99 ? -21.076 5.739 5.343 1.00 81.75 99 VAL A C 1
ATOM 736 O O . VAL A 1 99 ? -22.296 5.604 5.285 1.00 81.75 99 VAL A O 1
ATOM 739 N N . PHE A 1 100 ? -20.340 5.111 6.265 1.00 74.00 100 PHE A N 1
ATOM 740 C CA . PHE A 1 100 ? -20.910 4.121 7.184 1.00 74.00 100 PHE A CA 1
ATOM 741 C C . PHE A 1 100 ? -21.550 4.736 8.440 1.00 74.00 100 PHE A C 1
ATOM 743 O O . PHE A 1 100 ? -22.347 4.068 9.092 1.00 74.00 100 PHE A O 1
ATOM 750 N N . ARG A 1 101 ? -21.317 6.025 8.753 1.00 61.12 101 ARG A N 1
ATOM 751 C CA . ARG A 1 101 ? -21.935 6.705 9.917 1.00 61.12 101 ARG A CA 1
ATOM 752 C C . ARG A 1 101 ? -23.462 6.711 9.914 1.00 61.12 101 ARG A C 1
ATOM 754 O O . ARG A 1 101 ? -24.061 6.937 10.960 1.00 61.12 101 ARG A O 1
ATOM 761 N N . ARG A 1 102 ? -24.086 6.568 8.743 1.00 55.72 102 ARG A N 1
ATOM 762 C CA . ARG A 1 102 ? -25.544 6.637 8.568 1.00 55.72 102 ARG A CA 1
ATOM 763 C C . ARG A 1 102 ? -26.215 5.272 8.447 1.00 55.72 102 ARG A C 1
ATOM 765 O O . ARG A 1 102 ? -27.427 5.243 8.261 1.00 55.72 102 ARG A O 1
ATOM 772 N N . ASN A 1 103 ? -25.472 4.168 8.552 1.00 53.94 103 ASN A N 1
ATOM 773 C CA . ASN A 1 103 ? -26.051 2.840 8.402 1.00 53.94 103 ASN A CA 1
ATOM 774 C C . ASN A 1 103 ? -26.251 2.175 9.782 1.00 53.94 103 ASN A C 1
ATOM 776 O O . ASN A 1 103 ? -25.271 1.796 10.424 1.00 53.94 103 ASN A O 1
ATOM 780 N N . PRO A 1 104 ? -27.498 2.025 10.270 1.00 55.28 104 PRO A N 1
ATOM 781 C CA . PRO A 1 104 ? -27.785 1.430 11.581 1.00 55.28 104 PRO A CA 1
ATOM 782 C C . PRO A 1 104 ? -27.467 -0.076 11.667 1.00 55.28 104 PRO A C 1
ATOM 784 O O . PRO A 1 104 ? -27.559 -0.656 12.741 1.00 55.28 104 PRO A O 1
ATOM 787 N N . LEU A 1 105 ? -27.081 -0.709 10.553 1.00 56.50 105 LEU A N 1
ATOM 788 C CA . LEU A 1 105 ? -26.736 -2.133 10.460 1.00 56.50 105 LEU A CA 1
ATOM 789 C C . LEU A 1 105 ? -25.236 -2.434 10.651 1.00 56.50 105 LEU A C 1
ATOM 791 O O . LEU A 1 105 ? -24.839 -3.587 10.534 1.00 56.50 105 LEU A O 1
ATOM 795 N N . THR A 1 106 ? -24.396 -1.423 10.904 1.00 53.84 106 THR A N 1
ATOM 796 C CA . THR A 1 106 ? -22.929 -1.575 11.032 1.00 53.84 106 THR A CA 1
ATOM 797 C C . THR A 1 106 ? -22.387 -1.383 12.458 1.00 53.84 106 THR A C 1
ATOM 799 O O . THR A 1 106 ? -21.239 -0.971 12.615 1.00 53.84 106 THR A O 1
ATOM 802 N N . LEU A 1 107 ? -23.199 -1.667 13.487 1.00 45.06 107 LEU A N 1
ATOM 803 C CA . LEU A 1 107 ? -22.737 -1.780 14.882 1.00 45.06 107 LEU A CA 1
ATOM 804 C C . LEU A 1 107 ? -22.050 -3.125 15.141 1.00 45.06 107 LEU A C 1
ATOM 806 O O . LEU A 1 107 ? -22.649 -4.162 14.780 1.00 45.06 107 LEU A O 1
#

Radius of gyration: 15.91 Å; chains: 1; bounding box: 49×23×40 Å

Foldseek 3Di:
DPVVVLVVQLVVQLCCQLPVQVVPDDPNDGDHRLVVSLLVCLLPDDLVVSLVSLLVSQQSNLVSDWDDDPDDDTDRDGDPSNVVSNVVSVVSNVVSCVVCVPPPPPD

pLDDT: mean 86.66, std 11.25, range [45.06, 97.19]

Secondary structure (DSSP, 8-state):
--HHHHHHHHHHHHHHHHHTTTTS-BTTBPP-HHHHHHHHHHHHS-HHHHHHHHHHHHHHHHHHS-EEETTTEEE---SHHHHHHHHHHHHHHHHHHHHHTT-TT--